Protein AF-A0A8S2ZDS0-F1 (afdb_monomer_lite)

Structure (mmCIF, N/CA/C/O backbone):
data_AF-A0A8S2ZDS0-F1
#
_entry.id   AF-A0A8S2ZDS0-F1
#
loop_
_atom_site.group_PDB
_atom_site.id
_atom_site.type_symbol
_atom_site.label_atom_id
_atom_site.label_alt_id
_atom_site.label_comp_id
_atom_site.label_asym_id
_atom_site.label_entity_id
_atom_site.label_seq_id
_atom_site.pdbx_PDB_ins_code
_atom_site.Cartn_x
_atom_site.Cartn_y
_atom_site.Cartn_z
_atom_site.occupancy
_atom_site.B_iso_or_equiv
_atom_site.auth_seq_id
_atom_site.auth_comp_id
_atom_site.auth_asym_id
_atom_site.auth_atom_id
_atom_site.pdbx_PDB_model_num
ATOM 1 N N . THR A 1 1 ? -10.354 -6.622 -8.440 1.00 84.94 1 THR A N 1
ATOM 2 C CA . THR A 1 1 ? -9.939 -6.172 -7.090 1.00 84.94 1 THR A CA 1
ATOM 3 C C . THR A 1 1 ? -10.974 -6.629 -6.078 1.00 84.94 1 THR A C 1
ATOM 5 O O . THR A 1 1 ? -12.091 -6.930 -6.481 1.00 84.94 1 THR A O 1
ATOM 8 N N . ILE A 1 2 ? -10.648 -6.675 -4.782 1.00 95.62 2 ILE A N 1
ATOM 9 C CA . ILE A 1 2 ? -11.650 -6.989 -3.743 1.00 95.62 2 ILE A CA 1
ATOM 10 C C . ILE A 1 2 ? -12.777 -5.940 -3.715 1.00 95.62 2 ILE A C 1
ATOM 12 O O . ILE A 1 2 ? -13.928 -6.306 -3.506 1.00 95.62 2 ILE A O 1
ATOM 16 N N . SER A 1 3 ? -12.483 -4.669 -4.025 1.00 96.81 3 SER A N 1
ATOM 17 C CA . SER A 1 3 ? -13.506 -3.620 -4.164 1.00 96.81 3 SER A CA 1
ATOM 18 C C . SER A 1 3 ? -14.573 -3.960 -5.212 1.00 96.81 3 SER A C 1
ATOM 20 O O . SER A 1 3 ? -15.755 -3.898 -4.903 1.00 96.81 3 SER A O 1
ATOM 22 N N . ALA A 1 4 ? -14.174 -4.429 -6.399 1.00 97.19 4 ALA A N 1
ATOM 23 C CA . ALA A 1 4 ? -15.110 -4.803 -7.462 1.00 97.19 4 ALA A CA 1
ATOM 24 C C . ALA A 1 4 ? -16.009 -5.992 -7.069 1.00 97.19 4 ALA A C 1
ATOM 26 O O . ALA A 1 4 ? -17.175 -6.053 -7.448 1.00 97.19 4 ALA A O 1
ATOM 27 N N . VAL A 1 5 ? -15.486 -6.933 -6.274 1.00 97.69 5 VAL A N 1
ATOM 28 C CA . VAL A 1 5 ? -16.289 -8.042 -5.730 1.00 97.69 5 VAL A CA 1
ATOM 29 C C . VAL A 1 5 ? -17.308 -7.522 -4.716 1.00 97.69 5 VAL A C 1
ATOM 31 O O . VAL A 1 5 ? -18.458 -7.957 -4.721 1.00 97.69 5 VAL A O 1
ATOM 34 N N . CYS A 1 6 ? -16.907 -6.574 -3.867 1.00 97.62 6 CYS A N 1
ATOM 35 C CA . CYS A 1 6 ? -17.804 -5.947 -2.902 1.00 97.62 6 CYS A CA 1
ATOM 36 C C . CYS A 1 6 ? -18.949 -5.203 -3.610 1.00 97.62 6 CYS A C 1
ATOM 38 O O . CYS A 1 6 ? -20.108 -5.406 -3.264 1.00 97.62 6 CYS A O 1
ATOM 40 N N . GLU A 1 7 ? -18.644 -4.447 -4.668 1.00 96.81 7 GLU A N 1
ATOM 41 C CA . GLU A 1 7 ? -19.643 -3.759 -5.500 1.00 96.81 7 GLU A CA 1
ATOM 42 C C . GLU A 1 7 ? -20.637 -4.736 -6.143 1.00 96.81 7 GLU A C 1
ATOM 44 O O . GLU A 1 7 ? -21.844 -4.515 -6.087 1.00 96.81 7 GLU A O 1
ATOM 49 N N . ALA A 1 8 ? -20.149 -5.852 -6.690 1.00 98.19 8 ALA A N 1
ATOM 50 C CA . ALA A 1 8 ? -20.996 -6.862 -7.324 1.00 98.19 8 ALA A CA 1
ATOM 51 C C . ALA A 1 8 ? -21.896 -7.635 -6.338 1.00 98.19 8 ALA A C 1
ATOM 53 O O . ALA A 1 8 ? -22.880 -8.243 -6.753 1.00 98.19 8 ALA A O 1
ATOM 54 N N . THR A 1 9 ? -21.559 -7.640 -5.045 1.00 97.81 9 THR A N 1
ATOM 55 C CA . THR A 1 9 ? -22.256 -8.426 -4.009 1.00 97.81 9 THR A CA 1
ATOM 56 C C . THR A 1 9 ? -23.019 -7.571 -2.996 1.00 97.81 9 THR A C 1
ATOM 58 O O . THR A 1 9 ? -23.726 -8.117 -2.153 1.00 97.81 9 THR A O 1
ATOM 61 N N . GLY A 1 10 ? -22.897 -6.242 -3.068 1.00 96.94 10 GLY A N 1
ATOM 62 C CA . GLY A 1 10 ? -23.463 -5.314 -2.085 1.00 96.94 10 GLY A CA 1
ATOM 63 C C . GLY A 1 10 ? -22.690 -5.250 -0.762 1.00 96.94 10 GLY A C 1
ATOM 64 O O . GLY A 1 10 ? -23.171 -4.647 0.195 1.00 96.94 10 GLY A O 1
ATOM 65 N N . ALA A 1 11 ? -21.505 -5.860 -0.685 1.00 97.75 11 ALA A N 1
ATOM 66 C CA . ALA A 1 11 ? -20.645 -5.769 0.489 1.00 97.75 11 ALA A CA 1
ATOM 67 C C . ALA A 1 11 ? -19.903 -4.420 0.543 1.00 97.75 11 ALA A C 1
ATOM 69 O O . ALA A 1 11 ? -19.691 -3.754 -0.470 1.00 97.75 11 ALA A O 1
ATOM 70 N N . SER A 1 12 ? -19.453 -4.026 1.737 1.00 97.69 12 SER A N 1
ATOM 71 C CA . SER A 1 12 ? -18.663 -2.808 1.943 1.00 97.69 12 SER A CA 1
ATOM 72 C C . SER A 1 12 ? -17.168 -3.120 1.983 1.00 97.69 12 SER A C 1
ATOM 74 O O . SER A 1 12 ? -16.680 -3.767 2.912 1.00 97.69 12 SER A O 1
ATOM 76 N N . VAL A 1 13 ? -16.402 -2.605 1.015 1.00 97.81 13 VAL A N 1
ATOM 77 C CA . VAL A 1 13 ? -14.939 -2.797 0.982 1.00 97.81 13 VAL A CA 1
ATOM 78 C C . VAL A 1 13 ? -14.243 -2.228 2.226 1.00 97.81 13 VAL A C 1
ATOM 80 O O . VAL A 1 13 ? -13.252 -2.794 2.680 1.00 97.81 13 VAL A O 1
ATOM 83 N N . SER A 1 14 ? -14.783 -1.164 2.827 1.00 97.62 14 SER A N 1
ATOM 84 C CA . SER A 1 14 ? -14.257 -0.569 4.063 1.00 97.62 14 SER A CA 1
ATOM 85 C C . SER A 1 14 ? -14.438 -1.488 5.274 1.00 97.62 14 SER A C 1
ATOM 87 O O . SER A 1 14 ? -13.558 -1.564 6.132 1.00 97.62 14 SER A O 1
ATOM 89 N N . GLU A 1 15 ? -15.556 -2.215 5.344 1.00 98.12 15 GLU A N 1
ATOM 90 C CA . GLU A 1 15 ? -15.800 -3.200 6.404 1.00 98.12 15 GLU A CA 1
ATOM 91 C C . GLU A 1 15 ? -14.914 -4.430 6.225 1.00 98.12 15 GLU A C 1
ATOM 93 O O . GLU A 1 15 ? -14.299 -4.885 7.191 1.00 98.12 15 GLU A O 1
ATOM 98 N N . VAL A 1 16 ? -14.775 -4.912 4.985 1.00 98.06 16 VAL A N 1
ATOM 99 C CA . VAL A 1 16 ? -13.862 -6.016 4.659 1.00 98.06 16 VAL A CA 1
ATOM 100 C C . VAL A 1 16 ? -12.420 -5.642 5.010 1.00 98.06 16 VAL A C 1
ATOM 102 O O . VAL A 1 16 ? -11.752 -6.401 5.708 1.00 98.06 16 VAL A O 1
ATOM 105 N N . ALA A 1 17 ? -11.947 -4.460 4.602 1.00 98.19 17 ALA A N 1
ATOM 106 C CA . ALA A 1 17 ? -10.602 -3.979 4.922 1.00 98.19 17 ALA A CA 1
ATOM 107 C C . ALA A 1 17 ? -10.367 -3.881 6.436 1.00 98.19 17 ALA A C 1
ATOM 109 O O . ALA A 1 17 ? -9.308 -4.280 6.924 1.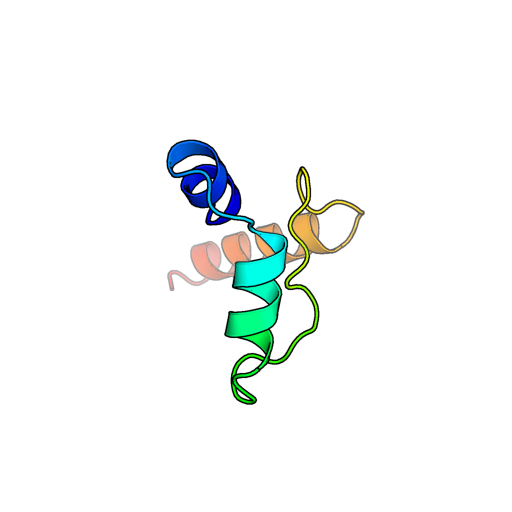00 98.19 17 ALA A O 1
ATOM 110 N N . LYS A 1 18 ? -11.366 -3.406 7.194 1.00 98.06 18 LYS A N 1
ATOM 111 C CA . LYS A 1 18 ? -11.303 -3.364 8.659 1.00 98.06 18 LYS A CA 1
ATOM 112 C C . LYS A 1 18 ? -11.195 -4.765 9.254 1.00 98.06 18 LYS A C 1
ATOM 114 O O . LYS A 1 18 ? -10.336 -4.972 10.102 1.00 98.06 18 LYS A O 1
ATOM 119 N N . ALA A 1 19 ? -12.032 -5.707 8.820 1.00 98.12 19 ALA A N 1
ATOM 120 C CA . ALA A 1 19 ? -12.026 -7.077 9.328 1.00 98.12 19 ALA A CA 1
ATOM 121 C C . ALA A 1 19 ? -10.704 -7.799 9.019 1.00 98.12 19 ALA A C 1
ATOM 123 O O . ALA A 1 19 ? -10.115 -8.408 9.908 1.00 98.12 19 ALA A O 1
ATOM 124 N N . VAL A 1 20 ? -10.202 -7.670 7.789 1.00 98.12 20 VAL A N 1
ATOM 125 C CA . VAL A 1 20 ? -8.911 -8.233 7.360 1.00 98.12 20 VAL A CA 1
ATOM 126 C C . VAL A 1 20 ? -7.751 -7.624 8.153 1.00 98.12 20 VAL A C 1
ATOM 128 O O . VAL A 1 20 ? -6.867 -8.346 8.605 1.00 98.12 20 VAL A O 1
ATOM 131 N N . GLY A 1 21 ? -7.777 -6.310 8.386 1.00 98.12 21 GLY A N 1
ATOM 132 C CA . GLY A 1 21 ? -6.733 -5.600 9.126 1.00 98.12 21 GLY A CA 1
ATOM 133 C C . GLY A 1 21 ? -6.669 -5.902 10.629 1.00 98.12 21 GLY A C 1
ATOM 134 O O . GLY A 1 21 ? -5.732 -5.443 11.284 1.00 98.12 21 GLY A O 1
ATOM 135 N N . LEU A 1 22 ? -7.635 -6.648 11.184 1.00 98.31 22 LEU A N 1
ATOM 136 C CA . LEU A 1 22 ? -7.575 -7.151 12.564 1.00 98.31 22 LEU A CA 1
ATOM 137 C C . LEU A 1 22 ? -6.610 -8.334 12.713 1.00 98.31 22 LEU A C 1
ATOM 139 O O . LEU A 1 22 ? -6.128 -8.580 13.819 1.00 98.31 22 LEU A O 1
ATOM 143 N N . ASP A 1 23 ? -6.312 -9.058 11.630 1.00 98.44 23 ASP A N 1
ATOM 144 C CA . ASP A 1 23 ? -5.272 -10.083 11.648 1.00 98.44 23 ASP A CA 1
ATOM 145 C C . ASP A 1 23 ? -3.902 -9.400 11.732 1.00 98.44 23 ASP A C 1
ATOM 147 O O . ASP A 1 23 ? -3.468 -8.698 10.813 1.00 98.44 23 ASP A O 1
ATOM 151 N N . SER A 1 24 ? -3.201 -9.606 12.846 1.00 98.00 24 SER A N 1
ATOM 152 C CA . SER A 1 24 ? -1.914 -8.965 13.125 1.00 98.00 24 SER A CA 1
ATOM 153 C C . SER A 1 24 ? -0.805 -9.353 12.144 1.00 98.00 24 SER A C 1
ATOM 155 O O . SER A 1 24 ? 0.172 -8.614 12.024 1.00 98.00 24 SER A O 1
ATOM 157 N N . ARG A 1 25 ? -0.952 -10.468 11.413 1.00 98.19 25 ARG A N 1
ATOM 158 C CA . ARG A 1 25 ? -0.013 -10.882 10.357 1.00 98.19 25 ARG A CA 1
ATOM 159 C C . ARG A 1 25 ? -0.151 -10.029 9.096 1.00 98.19 25 ARG A C 1
ATOM 161 O O . ARG A 1 25 ? 0.787 -9.967 8.309 1.00 98.19 25 ARG A O 1
ATOM 168 N N . ILE A 1 26 ? -1.313 -9.400 8.905 1.00 98.06 26 ILE A N 1
ATOM 169 C CA . ILE A 1 26 ? -1.618 -8.517 7.771 1.00 98.06 26 ILE A CA 1
ATOM 170 C C . ILE A 1 26 ? -1.425 -7.054 8.188 1.00 98.06 26 ILE A C 1
ATOM 172 O O . ILE A 1 26 ? -0.727 -6.296 7.516 1.00 98.06 26 ILE A O 1
ATOM 176 N N . GLY A 1 27 ? -2.009 -6.668 9.327 1.00 97.69 27 GLY A N 1
ATOM 177 C CA . GLY A 1 27 ? -2.027 -5.290 9.814 1.00 97.69 27 GLY A CA 1
ATOM 178 C C . GLY A 1 27 ? -3.034 -4.395 9.079 1.00 97.69 27 GLY A C 1
ATOM 179 O O . GLY A 1 27 ? -3.590 -4.748 8.046 1.00 97.69 27 GLY A O 1
ATOM 180 N N . SER A 1 28 ? -3.291 -3.203 9.624 1.00 97.69 28 SER A N 1
ATOM 181 C CA . SER A 1 28 ? -4.381 -2.316 9.176 1.00 97.69 28 SER A CA 1
ATOM 182 C C . SER A 1 28 ? -3.968 -1.205 8.200 1.00 97.69 28 SER A C 1
ATOM 184 O O . SER A 1 28 ? -4.800 -0.403 7.775 1.00 97.69 28 SER A O 1
ATOM 186 N N . LYS A 1 29 ? -2.681 -1.110 7.853 1.00 98.06 29 LYS A N 1
ATOM 187 C CA . LYS A 1 29 ? -2.139 -0.041 6.997 1.00 98.06 29 LYS A CA 1
ATOM 188 C C . LYS A 1 29 ? -2.201 -0.441 5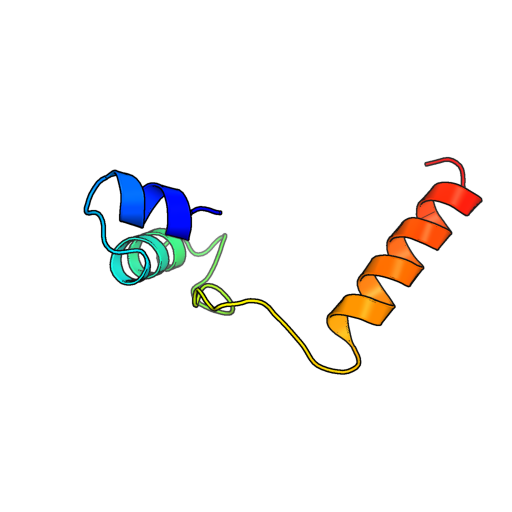.522 1.00 98.06 29 LYS A C 1
ATOM 190 O O . LYS A 1 29 ? -2.141 -1.618 5.204 1.00 98.06 29 LYS A O 1
ATOM 195 N N . PHE A 1 30 ? -2.284 0.544 4.622 1.00 97.56 30 PHE A N 1
ATOM 196 C CA . PHE A 1 30 ? -2.324 0.336 3.161 1.00 97.56 30 PHE A CA 1
ATOM 197 C C . PHE A 1 30 ? -3.495 -0.534 2.644 1.00 97.56 30 PHE A C 1
ATOM 199 O O . PHE A 1 30 ? -3.493 -0.935 1.487 1.00 97.56 30 PHE A O 1
ATOM 206 N N . LEU A 1 31 ? -4.538 -0.760 3.456 1.00 97.75 31 LEU A N 1
ATOM 207 C CA . LEU A 1 31 ? -5.750 -1.500 3.068 1.00 97.75 31 LEU A CA 1
ATOM 208 C C . LEU A 1 31 ? -6.896 -0.607 2.557 1.00 97.75 31 LEU A C 1
ATOM 210 O O . LEU A 1 31 ? -8.005 -1.089 2.341 1.00 97.75 31 LEU A O 1
ATOM 214 N N . ASN A 1 32 ? -6.662 0.696 2.382 1.00 96.88 32 ASN A N 1
ATOM 215 C CA . ASN A 1 32 ? -7.698 1.596 1.886 1.00 96.88 32 ASN A CA 1
ATOM 216 C C . ASN A 1 32 ? -7.852 1.447 0.368 1.00 96.88 32 ASN A C 1
ATOM 218 O O . ASN A 1 32 ? -6.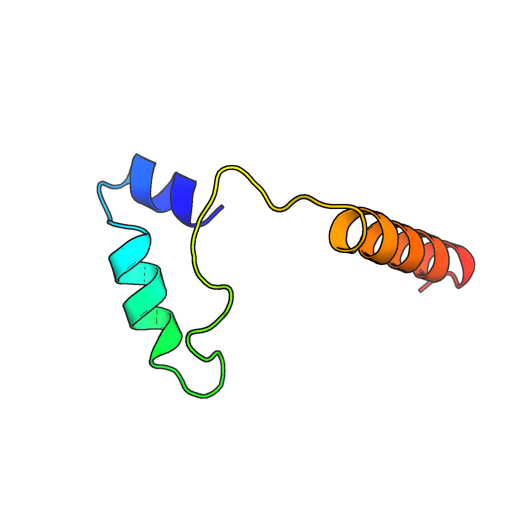919 1.740 -0.381 1.00 96.88 32 ASN A O 1
ATOM 222 N N . ALA A 1 33 ? -9.028 1.013 -0.081 1.00 97.00 33 ALA A N 1
ATOM 223 C CA . ALA A 1 33 ? -9.335 0.936 -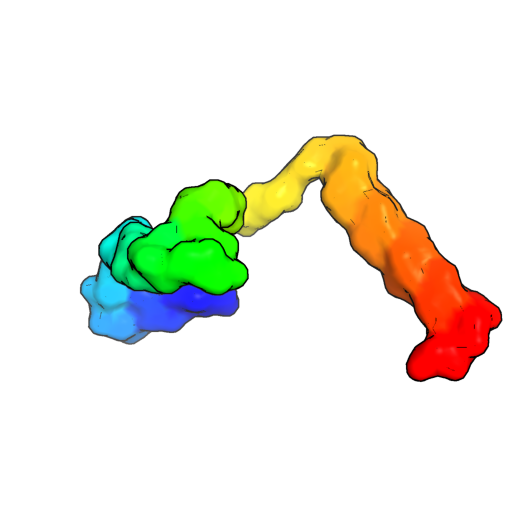1.502 1.00 97.00 33 ALA A CA 1
ATOM 224 C C . ALA A 1 33 ? -9.376 2.344 -2.125 1.00 97.00 33 ALA A C 1
ATOM 226 O O . ALA A 1 33 ? -9.891 3.291 -1.532 1.00 97.00 33 ALA A O 1
ATOM 227 N N . SER A 1 34 ? -8.841 2.478 -3.336 1.00 96.12 34 SER A N 1
ATOM 228 C CA . SER A 1 34 ? -8.848 3.718 -4.116 1.00 96.12 34 SER A CA 1
ATOM 229 C C . SER A 1 34 ? -9.075 3.410 -5.598 1.00 96.12 34 SER A C 1
ATOM 231 O O . SER A 1 34 ? -9.128 2.247 -5.998 1.00 96.12 34 SER A O 1
ATOM 233 N N . VAL A 1 35 ? -9.166 4.453 -6.429 1.00 95.94 35 VAL A N 1
ATOM 234 C CA . VAL A 1 35 ? -9.176 4.317 -7.900 1.00 95.94 35 VAL A CA 1
ATOM 235 C C . VAL A 1 35 ? -7.886 3.674 -8.443 1.00 95.94 35 VAL A C 1
ATOM 237 O O . VAL A 1 35 ? -7.880 3.095 -9.524 1.00 95.94 35 VAL A O 1
ATOM 240 N N . GLY A 1 36 ? -6.795 3.763 -7.682 1.00 95.38 36 GLY A N 1
ATOM 241 C CA . GLY A 1 36 ? -5.462 3.279 -8.022 1.00 95.38 36 GLY A CA 1
ATOM 242 C C . GLY A 1 36 ? -4.397 3.964 -7.161 1.00 95.38 36 GLY A C 1
ATOM 243 O O . GLY A 1 36 ? -4.639 5.032 -6.589 1.00 95.38 36 GLY A O 1
ATOM 244 N N . PHE A 1 37 ? -3.216 3.354 -7.039 1.00 96.31 37 PHE A N 1
ATOM 245 C CA . PHE A 1 37 ? -2.046 4.035 -6.478 1.00 96.31 37 PHE A CA 1
ATOM 246 C C . PHE A 1 37 ? -1.390 4.919 -7.550 1.00 96.31 37 PHE A C 1
ATOM 248 O O . PHE A 1 37 ? -1.509 4.651 -8.743 1.00 96.31 37 PHE A O 1
ATOM 255 N N . GLY A 1 38 ? -0.685 5.968 -7.129 1.00 95.44 38 GLY A N 1
ATOM 256 C CA . GLY A 1 38 ? 0.008 6.889 -8.030 1.00 95.44 38 GLY A CA 1
ATOM 257 C C . GLY A 1 38 ? 1.290 7.447 -7.416 1.00 95.44 38 GLY A C 1
ATOM 258 O O . GLY A 1 38 ? 1.780 6.941 -6.405 1.00 95.44 38 GLY A O 1
ATOM 259 N N . GLY A 1 39 ? 1.821 8.508 -8.025 1.00 96.81 39 GLY A N 1
ATOM 260 C CA . GLY A 1 39 ? 3.094 9.118 -7.637 1.00 96.81 39 GLY A CA 1
ATOM 261 C C . GLY A 1 39 ? 4.296 8.523 -8.376 1.00 96.81 39 GLY A C 1
ATOM 262 O O . GLY A 1 39 ? 4.171 7.593 -9.168 1.00 96.81 39 GLY A O 1
ATOM 263 N N . SER A 1 40 ? 5.478 9.089 -8.135 1.00 96.12 40 SER A N 1
ATOM 264 C CA . SER A 1 40 ? 6.699 8.761 -8.884 1.00 96.12 40 SER A CA 1
ATOM 265 C C . SER A 1 40 ? 7.376 7.452 -8.466 1.00 96.12 40 SER A C 1
ATOM 267 O O . SER A 1 40 ? 8.187 6.935 -9.231 1.00 96.12 40 SER A O 1
ATOM 269 N N . CYS A 1 41 ? 7.075 6.927 -7.274 1.00 97.62 41 CYS A N 1
ATOM 270 C CA . CYS A 1 41 ? 7.808 5.798 -6.694 1.00 97.62 41 CYS A CA 1
ATOM 271 C C . CYS A 1 41 ? 7.211 4.438 -7.085 1.00 97.62 41 CYS A C 1
ATOM 273 O O . CYS A 1 41 ? 7.839 3.693 -7.825 1.00 97.62 41 CYS A O 1
ATOM 275 N N . PHE A 1 42 ? 5.985 4.111 -6.650 1.00 97.69 42 PHE A N 1
ATOM 276 C CA . PHE A 1 42 ? 5.475 2.732 -6.730 1.00 97.69 42 PHE A CA 1
ATOM 277 C C . PHE A 1 42 ? 5.455 2.144 -8.138 1.00 97.69 42 PHE A C 1
ATOM 279 O O . PHE A 1 42 ? 5.936 1.034 -8.342 1.00 97.69 42 PHE A O 1
ATOM 286 N N . GLN A 1 43 ? 4.933 2.882 -9.118 1.00 97.50 43 GLN A N 1
ATOM 287 C CA . GLN A 1 43 ? 4.881 2.391 -10.494 1.00 97.50 43 GLN A CA 1
ATOM 288 C C . GLN A 1 43 ? 6.290 2.163 -11.063 1.00 97.50 43 GLN A C 1
ATOM 290 O O . GLN A 1 43 ? 6.549 1.130 -11.674 1.00 97.50 43 GLN A O 1
ATOM 295 N N . LYS A 1 44 ? 7.211 3.105 -10.825 1.00 98.19 44 LYS A N 1
ATOM 296 C CA . LYS A 1 44 ? 8.605 3.014 -11.271 1.00 98.19 44 LYS A CA 1
ATOM 297 C C . LYS A 1 44 ? 9.318 1.819 -10.637 1.00 98.19 44 LYS A C 1
ATOM 299 O O . LYS A 1 44 ? 9.982 1.063 -11.341 1.00 98.19 44 LYS A O 1
ATOM 304 N N . ASP A 1 45 ? 9.187 1.657 -9.327 1.00 98.38 45 ASP A N 1
ATOM 305 C CA . ASP A 1 45 ? 9.927 0.643 -8.579 1.00 98.38 45 ASP A CA 1
ATOM 306 C C . ASP A 1 45 ? 9.420 -0.768 -8.898 1.00 98.38 45 ASP A C 1
ATOM 308 O O . ASP A 1 45 ? 10.229 -1.671 -9.109 1.00 98.38 45 ASP A O 1
ATOM 312 N N . VAL A 1 46 ? 8.100 -0.954 -9.036 1.00 97.94 46 VAL A N 1
ATOM 313 C CA . VAL A 1 46 ? 7.518 -2.239 -9.462 1.00 97.94 46 VAL A CA 1
ATOM 314 C C . VAL A 1 46 ? 7.960 -2.602 -10.881 1.00 97.94 46 VAL A C 1
ATOM 316 O O . VAL A 1 46 ? 8.344 -3.746 -11.116 1.00 97.94 46 VAL A O 1
ATOM 319 N N . TYR A 1 47 ? 7.977 -1.652 -11.823 1.00 98.12 47 TYR A N 1
ATOM 320 C CA . TYR A 1 47 ? 8.461 -1.933 -13.180 1.00 98.12 47 TYR A CA 1
ATOM 321 C C . TYR A 1 47 ? 9.950 -2.263 -13.229 1.00 98.12 47 TYR A C 1
ATOM 323 O O . TYR A 1 47 ? 10.338 -3.186 -13.942 1.00 98.12 47 TYR A O 1
ATOM 331 N N . ASN A 1 48 ? 10.781 -1.574 -12.447 1.00 98.12 48 ASN A N 1
ATOM 332 C CA . ASN A 1 48 ? 12.198 -1.920 -12.349 1.00 98.12 48 ASN A CA 1
ATOM 333 C C . ASN A 1 48 ? 12.409 -3.307 -11.730 1.00 98.12 48 ASN A C 1
ATOM 335 O O . ASN A 1 48 ? 13.318 -4.020 -12.146 1.00 98.12 48 ASN A O 1
ATOM 339 N N . LEU A 1 49 ? 11.571 -3.706 -10.768 1.00 98.19 49 LEU A N 1
ATOM 340 C CA . LEU A 1 49 ? 11.622 -5.047 -10.190 1.00 98.19 49 LEU A CA 1
ATOM 341 C C . LEU A 1 49 ? 11.251 -6.126 -11.217 1.00 98.19 49 LEU A C 1
ATOM 343 O O . LEU A 1 49 ? 11.952 -7.130 -11.309 1.00 98.19 49 LEU A O 1
ATOM 347 N N . ILE A 1 50 ? 10.192 -5.907 -12.003 1.00 98.12 50 ILE A N 1
ATOM 348 C CA . ILE A 1 50 ? 9.797 -6.814 -13.095 1.00 98.12 50 ILE A CA 1
ATOM 349 C C . ILE A 1 50 ? 10.934 -6.937 -14.113 1.00 98.12 50 ILE A C 1
ATOM 351 O O . ILE A 1 50 ? 11.372 -8.045 -14.408 1.00 98.12 50 ILE A O 1
ATOM 355 N N . TYR A 1 51 ? 11.471 -5.805 -14.571 1.00 98.25 51 TYR A N 1
ATOM 356 C CA . TYR A 1 51 ? 12.597 -5.778 -15.501 1.00 98.25 51 TYR A CA 1
ATOM 357 C C . TYR A 1 51 ? 13.811 -6.543 -14.959 1.00 98.25 51 TYR A C 1
ATOM 359 O O . TYR A 1 51 ? 14.436 -7.325 -15.675 1.00 98.25 51 TYR A O 1
ATOM 367 N N . LEU A 1 52 ? 14.136 -6.353 -13.676 1.00 98.38 52 LEU A N 1
ATOM 368 C CA . LEU A 1 52 ? 15.222 -7.079 -13.030 1.00 98.38 52 LEU A CA 1
ATOM 369 C C . LEU A 1 52 ? 14.956 -8.591 -13.030 1.00 98.38 52 LEU A C 1
ATOM 371 O O . LEU A 1 52 ?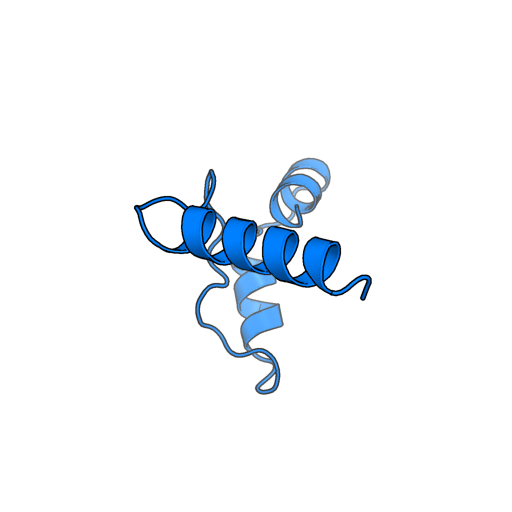 15.852 -9.349 -13.396 1.00 98.38 52 LEU A O 1
ATOM 375 N N . ALA A 1 53 ? 13.748 -9.033 -12.673 1.00 98.19 53 ALA A N 1
ATOM 376 C CA . ALA A 1 53 ? 13.386 -10.451 -12.656 1.00 98.19 53 ALA A CA 1
ATOM 377 C C . ALA A 1 53 ? 13.496 -11.092 -14.052 1.00 98.19 53 ALA A C 1
ATOM 379 O O . ALA A 1 53 ? 14.136 -12.134 -14.200 1.00 98.19 53 ALA A O 1
ATOM 380 N N . GLU A 1 54 ? 12.983 -10.415 -15.084 1.00 97.81 54 GLU A N 1
ATOM 381 C CA . GLU A 1 54 ? 13.098 -10.843 -16.484 1.00 97.81 54 GLU A CA 1
ATOM 382 C C . GLU A 1 54 ? 14.565 -10.910 -16.939 1.00 97.81 54 GLU A C 1
ATOM 384 O O . GLU A 1 54 ? 14.979 -11.875 -17.586 1.00 97.81 54 GLU A O 1
ATOM 389 N N . SER A 1 55 ? 15.382 -9.924 -16.548 1.00 97.19 55 SER A N 1
ATOM 390 C CA . SER A 1 55 ? 16.813 -9.881 -16.882 1.00 97.19 55 SER A CA 1
ATOM 391 C C . SER A 1 55 ? 17.617 -11.014 -16.230 1.00 97.19 55 SER A C 1
ATOM 393 O O . SER A 1 55 ? 18.593 -11.495 -16.809 1.00 97.19 55 SER A O 1
ATOM 395 N N . LEU A 1 56 ? 17.187 -11.463 -15.047 1.00 96.50 56 LEU A N 1
ATOM 396 C CA . LEU A 1 56 ? 17.806 -12.549 -14.286 1.00 96.50 56 LEU A CA 1
ATOM 397 C C . LEU A 1 56 ? 17.230 -13.931 -14.633 1.00 96.50 56 LEU A C 1
ATOM 399 O O . LEU A 1 56 ? 17.764 -14.930 -14.152 1.00 96.50 56 LEU A O 1
ATOM 403 N N . LYS A 1 57 ? 16.191 -14.000 -1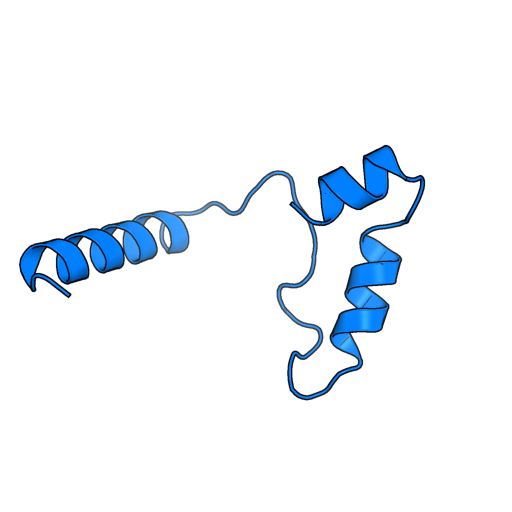5.482 1.00 90.88 57 LYS A N 1
ATOM 404 C CA . LYS A 1 57 ? 15.444 -15.228 -15.816 1.00 90.88 57 LYS A CA 1
ATOM 405 C C . LYS A 1 57 ? 14.942 -15.981 -14.575 1.00 90.88 57 LYS A C 1
ATOM 407 O O . LYS A 1 57 ? 15.016 -17.211 -14.532 1.00 90.88 57 LYS A O 1
ATOM 412 N N . LEU A 1 58 ? 14.490 -15.230 -13.572 1.00 75.88 58 LEU A N 1
ATOM 413 C CA . LEU A 1 58 ? 13.718 -15.776 -12.451 1.00 75.88 58 LEU A CA 1
ATOM 414 C C . LEU A 1 58 ? 12.315 -16.156 -12.933 1.00 75.88 58 LEU A C 1
ATOM 416 O O . LEU A 1 58 ? 11.811 -17.195 -12.455 1.00 75.88 58 LEU A O 1
#

Foldseek 3Di:
DVVVVCVVVVHDQVVVLVVVQVPPVNHNPPSDDDPDDDDDPPVVPVVVVVVVCVVVVD

Sequence (58 aa):
TISAVCEATGASVSEVAKAVGLDSRIGSKFLNASVGFGGSCFQKDVYNLIYLAESLKL

pLDDT: mean 96.83, std 3.42, range [75.88, 98.44]

Organism: NCBI:txid392030

InterPro domains:
  IPR008927 6-phosphogluconate dehydrogenase-like, C-terminal domain superfamily [SSF48179] (2-55)
  IPR014026 UDP-glucose/GDP-mannose dehydrogenase, dimerisation [PF00984] (2-57)
  IPR028356 UDP-glucose 6-dehydrogenase, eukaryotic type [PTHR11374] (2-58)

Radius of gyration: 15.47 Å; chains: 1; bounding box: 41×25×30 Å

Secondary structure (DSSP, 8-state):
-HHHHHHHHT--HHHHHHHHTTSTTT-STT----S---SSSHHHHHHHHHHHHHHHT-